Protein AF-A0A0M3JF00-F1 (afdb_monomer_lite)

Structure (mmCIF, N/CA/C/O backbone):
data_AF-A0A0M3JF00-F1
#
_entry.id   AF-A0A0M3JF00-F1
#
loop_
_atom_site.group_PDB
_atom_site.id
_atom_site.type_symbol
_atom_site.label_atom_id
_atom_site.label_alt_id
_atom_site.label_comp_id
_atom_site.label_asym_id
_atom_site.label_entity_id
_atom_site.label_seq_id
_atom_site.pdbx_PDB_ins_code
_atom_site.Cartn_x
_atom_site.Cartn_y
_atom_site.Cartn_z
_atom_site.occupancy
_atom_site.B_iso_or_equiv
_atom_site.auth_seq_id
_atom_site.auth_comp_id
_atom_site.auth_asym_id
_atom_site.auth_atom_id
_atom_site.pdbx_PDB_model_num
ATOM 1 N N . MET A 1 1 ? 5.606 8.213 -6.245 1.00 79.00 1 MET A N 1
ATOM 2 C CA . MET A 1 1 ? 5.173 7.597 -7.521 1.00 79.00 1 MET A CA 1
ATOM 3 C C . MET A 1 1 ? 6.368 6.942 -8.204 1.00 79.00 1 MET A C 1
ATOM 5 O O . MET A 1 1 ? 6.858 7.457 -9.195 1.00 79.00 1 MET A O 1
ATOM 9 N N . ILE A 1 2 ? 6.893 5.850 -7.646 1.00 92.94 2 ILE A N 1
ATOM 10 C CA . ILE A 1 2 ? 8.102 5.214 -8.197 1.00 92.94 2 ILE A CA 1
ATOM 11 C C . ILE A 1 2 ? 7.802 3.998 -9.081 1.00 92.94 2 ILE A C 1
ATOM 13 O O . ILE A 1 2 ? 8.619 3.671 -9.932 1.00 92.94 2 ILE A O 1
ATOM 17 N N . CYS A 1 3 ? 6.626 3.381 -8.925 1.00 93.31 3 CYS A N 1
ATOM 18 C CA . CYS A 1 3 ? 6.153 2.248 -9.724 1.00 93.31 3 CYS A CA 1
ATOM 19 C C . CYS A 1 3 ? 4.784 2.602 -10.347 1.00 93.31 3 CYS A C 1
ATOM 21 O O . CYS A 1 3 ? 3.748 2.304 -9.747 1.00 93.31 3 CYS A O 1
ATOM 23 N N . PRO A 1 4 ? 4.738 3.305 -11.496 1.00 94.38 4 PRO A N 1
ATOM 24 C CA . PRO A 1 4 ? 3.497 3.810 -12.086 1.00 94.38 4 PRO A CA 1
ATOM 25 C C . PRO A 1 4 ? 2.546 2.700 -12.553 1.00 94.38 4 PRO A C 1
ATOM 27 O O . PRO A 1 4 ? 1.337 2.899 -12.533 1.00 94.38 4 PRO A O 1
ATOM 30 N N . GLU A 1 5 ? 3.057 1.513 -12.887 1.00 94.25 5 GLU A N 1
ATOM 31 C CA . GLU A 1 5 ? 2.252 0.335 -13.261 1.00 94.25 5 GLU A CA 1
ATOM 32 C C . GLU A 1 5 ? 1.205 -0.024 -12.196 1.00 94.25 5 GLU A C 1
ATOM 34 O O . GLU A 1 5 ? 0.117 -0.502 -12.509 1.00 94.25 5 GLU A O 1
ATOM 39 N N . MET A 1 6 ? 1.488 0.278 -10.927 1.00 93.12 6 MET A N 1
ATOM 40 C CA . MET A 1 6 ? 0.565 0.021 -9.825 1.00 93.12 6 MET A CA 1
ATOM 41 C C . MET A 1 6 ? -0.692 0.894 -9.876 1.00 93.12 6 MET A C 1
ATOM 43 O O . MET A 1 6 ? -1.722 0.498 -9.336 1.00 93.12 6 MET A O 1
ATOM 47 N N . ILE A 1 7 ? -0.644 2.057 -10.532 1.00 95.25 7 ILE A N 1
ATOM 48 C CA . ILE A 1 7 ? -1.790 2.971 -10.657 1.00 95.25 7 ILE A CA 1
ATOM 49 C C . ILE A 1 7 ? -2.917 2.314 -11.460 1.00 95.25 7 ILE A C 1
ATOM 51 O O . ILE A 1 7 ? -4.087 2.563 -11.182 1.00 95.25 7 ILE A O 1
ATOM 55 N N . VAL A 1 8 ? -2.591 1.400 -12.381 1.00 95.25 8 VAL A N 1
ATOM 56 C CA . VAL A 1 8 ? -3.582 0.642 -13.161 1.00 95.25 8 VAL A CA 1
ATOM 57 C C . VAL A 1 8 ? -4.540 -0.139 -12.255 1.00 95.25 8 VAL A C 1
ATOM 59 O O . VAL A 1 8 ? -5.707 -0.298 -12.605 1.00 95.25 8 VAL A O 1
ATOM 62 N N . SER A 1 9 ? -4.104 -0.546 -11.054 1.00 94.25 9 SER A N 1
ATOM 63 C CA . SER A 1 9 ? -4.984 -1.195 -10.070 1.00 94.25 9 SER A CA 1
ATOM 64 C C . SER A 1 9 ? -6.191 -0.333 -9.691 1.00 94.25 9 SER A C 1
ATOM 66 O O . SER A 1 9 ? -7.265 -0.871 -9.453 1.00 94.25 9 SER A O 1
ATOM 68 N N . MET A 1 10 ? -6.066 0.997 -9.721 1.00 93.56 10 MET A N 1
ATOM 69 C CA . MET A 1 10 ? -7.184 1.904 -9.448 1.00 93.56 10 MET A CA 1
ATOM 70 C C . MET A 1 10 ? -8.274 1.848 -10.523 1.00 93.56 10 MET A C 1
ATOM 72 O O . MET A 1 10 ? -9.413 2.199 -10.235 1.00 93.56 10 MET A O 1
ATOM 76 N N . LEU A 1 11 ? -7.937 1.437 -11.751 1.00 96.06 11 LEU A N 1
ATOM 77 C CA . LEU A 1 11 ? -8.904 1.289 -12.840 1.00 96.06 11 LEU A CA 1
ATOM 78 C C . LEU A 1 11 ? -9.662 -0.039 -12.769 1.00 96.06 11 LEU A C 1
ATOM 80 O O . LEU A 1 11 ? -10.821 -0.098 -13.165 1.00 96.06 11 LEU A O 1
ATOM 84 N N . ILE A 1 12 ? -8.989 -1.106 -12.332 1.00 96.12 12 ILE A N 1
ATOM 85 C CA . ILE A 1 12 ? -9.487 -2.483 -12.479 1.00 96.12 12 ILE A CA 1
ATOM 86 C C . ILE A 1 12 ? -9.947 -3.115 -11.164 1.00 96.12 12 ILE A C 1
ATOM 88 O O . ILE A 1 12 ? -10.652 -4.121 -11.190 1.00 96.12 12 ILE A O 1
ATOM 92 N N . CYS A 1 13 ? -9.537 -2.573 -10.016 1.00 95.44 13 CYS A N 1
ATOM 93 C CA . CYS A 1 13 ? -9.895 -3.110 -8.710 1.00 95.44 13 CYS A CA 1
ATOM 94 C C . CYS A 1 13 ? -11.013 -2.288 -8.065 1.00 95.44 13 CYS A C 1
ATOM 96 O O . CYS A 1 13 ? -10.903 -1.074 -7.902 1.00 95.44 13 CYS A O 1
ATOM 98 N N . GLU A 1 14 ? -12.065 -2.974 -7.620 1.00 96.69 14 GLU A N 1
ATOM 99 C CA . GLU A 1 14 ? -13.103 -2.370 -6.788 1.00 96.69 14 GLU A CA 1
ATOM 100 C C . GLU A 1 14 ? -12.582 -2.014 -5.385 1.00 96.69 14 GLU A C 1
ATOM 102 O O . GLU A 1 14 ? -11.515 -2.451 -4.937 1.00 96.69 14 GLU A O 1
ATOM 107 N N . ARG A 1 15 ? -13.374 -1.225 -4.650 1.00 96.00 15 ARG A N 1
ATOM 108 C CA . ARG A 1 15 ? -13.091 -0.895 -3.252 1.00 96.00 15 ARG A CA 1
ATOM 109 C C . ARG A 1 15 ? -13.024 -2.173 -2.408 1.00 96.00 15 ARG A C 1
ATOM 111 O O . ARG A 1 15 ? -14.024 -2.867 -2.255 1.00 96.00 15 ARG A O 1
ATOM 118 N N . MET A 1 16 ? -11.878 -2.397 -1.763 1.00 96.62 16 MET A N 1
ATOM 119 C CA . MET A 1 16 ? -11.663 -3.551 -0.886 1.00 96.62 16 MET A CA 1
ATOM 120 C C . MET A 1 16 ? -12.664 -3.607 0.278 1.00 96.62 16 MET A C 1
ATOM 122 O O . MET A 1 16 ? -12.835 -2.643 1.034 1.00 96.62 16 MET A O 1
ATOM 126 N N . ARG A 1 17 ? -13.258 -4.784 0.490 1.00 97.00 17 ARG A N 1
ATOM 127 C CA . ARG A 1 17 ? -13.986 -5.149 1.715 1.00 97.00 17 ARG A CA 1
ATOM 128 C C . ARG A 1 17 ? -13.026 -5.485 2.856 1.00 97.00 17 ARG A C 1
ATOM 130 O O . ARG A 1 17 ? -11.818 -5.625 2.672 1.00 97.00 17 ARG A O 1
ATOM 137 N N . ARG A 1 18 ? -13.552 -5.675 4.074 1.00 95.25 18 ARG A N 1
ATOM 138 C CA . ARG A 1 18 ? -12.752 -5.991 5.282 1.00 95.25 18 ARG A CA 1
ATOM 139 C C . ARG A 1 18 ? -11.881 -7.253 5.166 1.00 95.25 18 ARG A C 1
ATOM 141 O O . ARG A 1 18 ? -10.888 -7.353 5.872 1.00 95.25 18 ARG A O 1
ATOM 148 N N . ASN A 1 19 ? -12.253 -8.188 4.298 1.00 95.38 19 ASN A N 1
ATOM 149 C CA . ASN A 1 19 ? -11.623 -9.494 4.094 1.00 95.38 19 ASN A CA 1
ATOM 150 C C . ASN A 1 19 ? -10.894 -9.615 2.742 1.00 95.38 19 ASN A C 1
ATOM 152 O O . ASN A 1 19 ? -10.545 -10.722 2.341 1.00 95.38 19 ASN A O 1
ATOM 156 N N . GLU A 1 20 ? -10.679 -8.507 2.036 1.00 95.44 20 GLU A N 1
ATOM 157 C CA . GLU A 1 20 ? -10.034 -8.492 0.720 1.00 95.44 20 GLU A CA 1
ATOM 158 C C . GLU A 1 20 ? -8.670 -7.794 0.776 1.00 95.44 20 GLU A C 1
ATOM 160 O O . GLU A 1 20 ? -8.432 -6.917 1.608 1.00 95.44 20 GLU A O 1
ATOM 165 N N . SER A 1 21 ? -7.768 -8.191 -0.111 1.00 94.94 21 SER A N 1
ATOM 166 C CA . SER A 1 21 ? -6.458 -7.579 -0.336 1.00 94.94 21 SER A CA 1
ATOM 167 C C . SER A 1 21 ? -6.170 -7.612 -1.836 1.00 94.94 21 SER A C 1
ATOM 169 O O . SER A 1 21 ? -6.703 -8.463 -2.554 1.00 94.94 21 SER A O 1
ATOM 171 N N . ILE A 1 22 ? -5.344 -6.687 -2.322 1.00 94.81 22 ILE A N 1
ATOM 172 C CA . ILE A 1 22 ? -4.931 -6.652 -3.731 1.00 94.81 22 ILE A CA 1
ATOM 173 C C . ILE A 1 22 ? -3.456 -7.032 -3.795 1.00 94.81 22 ILE A C 1
ATOM 175 O O . ILE A 1 22 ? -2.635 -6.437 -3.101 1.00 94.81 22 ILE A O 1
ATOM 179 N N . VAL A 1 23 ? -3.121 -8.017 -4.627 1.00 93.44 23 VAL A N 1
ATOM 180 C CA . VAL A 1 23 ? -1.739 -8.457 -4.849 1.00 93.44 23 VAL A CA 1
ATOM 181 C C . VAL A 1 23 ? -1.306 -8.024 -6.243 1.00 93.44 23 VAL A C 1
ATOM 183 O O . VAL A 1 23 ? -1.964 -8.358 -7.227 1.00 93.44 23 VAL A O 1
ATOM 186 N N . ILE A 1 24 ? -0.198 -7.293 -6.323 1.00 93.12 24 ILE A N 1
ATOM 187 C CA . ILE A 1 24 ? 0.416 -6.831 -7.568 1.00 93.12 24 ILE A CA 1
ATOM 188 C C . ILE A 1 24 ? 1.791 -7.488 -7.670 1.00 93.12 24 ILE A C 1
ATOM 190 O O . ILE A 1 24 ? 2.626 -7.329 -6.781 1.00 93.12 24 ILE A O 1
ATOM 194 N N . VAL A 1 25 ? 2.021 -8.235 -8.750 1.00 92.44 25 VAL A N 1
ATOM 195 C CA . VAL A 1 25 ? 3.270 -8.971 -8.988 1.00 92.44 25 VAL A CA 1
ATOM 196 C C . VAL A 1 25 ? 3.946 -8.427 -10.236 1.00 92.44 25 VAL A C 1
ATOM 198 O O . VAL A 1 25 ? 3.304 -8.297 -11.275 1.00 92.44 25 VAL A O 1
ATOM 201 N N . GLY A 1 26 ? 5.244 -8.157 -10.140 1.00 92.19 26 GLY A N 1
ATOM 202 C CA . GLY A 1 26 ? 6.078 -7.781 -11.276 1.00 92.19 26 GLY A CA 1
ATOM 203 C C . GLY A 1 26 ? 6.219 -6.283 -11.526 1.00 92.19 26 GLY A C 1
ATOM 204 O O . GLY A 1 26 ? 6.835 -5.926 -12.525 1.00 92.19 26 GLY A O 1
ATOM 205 N N . ALA A 1 27 ? 5.688 -5.429 -10.645 1.00 92.38 27 ALA A N 1
ATOM 206 C CA . ALA A 1 27 ? 5.744 -3.981 -10.830 1.00 92.38 27 ALA A CA 1
ATOM 207 C C . ALA A 1 27 ? 7.188 -3.457 -10.791 1.00 92.38 27 ALA A C 1
ATOM 209 O O . ALA A 1 27 ? 7.931 -3.729 -9.843 1.00 92.38 27 ALA A O 1
ATOM 210 N N . GLN A 1 28 ? 7.573 -2.675 -11.797 1.00 91.44 28 GLN A N 1
ATOM 211 C CA . GLN A 1 28 ? 8.915 -2.112 -11.909 1.00 91.44 28 GLN A CA 1
ATOM 212 C C . GLN A 1 28 ? 9.010 -0.722 -11.272 1.00 91.44 28 GLN A C 1
ATOM 214 O O . GLN A 1 28 ? 8.110 0.114 -11.387 1.00 91.44 28 GLN A O 1
ATOM 219 N N . ARG A 1 29 ? 10.149 -0.455 -10.628 1.00 91.00 29 ARG A N 1
ATOM 220 C CA . ARG A 1 29 ? 10.538 0.881 -10.173 1.00 91.00 29 ARG A CA 1
ATOM 221 C C . ARG A 1 29 ? 11.194 1.649 -11.322 1.00 91.00 29 ARG A C 1
ATOM 223 O O . ARG A 1 29 ? 12.159 1.173 -11.905 1.00 91.00 29 ARG A O 1
ATOM 230 N N . TYR A 1 30 ? 10.704 2.852 -11.604 1.00 91.38 30 TYR A N 1
ATOM 231 C CA . TYR A 1 30 ? 11.201 3.736 -12.669 1.00 91.38 30 TYR A CA 1
ATOM 232 C C . TYR A 1 30 ? 11.823 5.032 -12.145 1.00 91.38 30 TYR A C 1
ATOM 234 O O . TYR A 1 30 ? 12.393 5.808 -12.907 1.00 91.38 30 TYR A O 1
ATOM 242 N N . SER A 1 31 ? 11.671 5.331 -10.858 1.00 92.69 31 SER A N 1
ATOM 243 C CA . SER A 1 31 ? 12.142 6.589 -10.277 1.00 92.69 31 SER A CA 1
ATOM 244 C C . SER A 1 31 ? 12.693 6.395 -8.876 1.00 92.69 31 SER A C 1
ATOM 246 O O . SER A 1 31 ? 12.271 5.491 -8.147 1.00 92.69 31 SER A O 1
ATOM 248 N N . ASP A 1 32 ? 13.611 7.275 -8.497 1.00 93.06 32 ASP A N 1
ATOM 249 C CA . ASP A 1 32 ? 14.055 7.448 -7.123 1.00 93.06 32 ASP A CA 1
ATOM 250 C C . ASP A 1 32 ? 13.403 8.698 -6.508 1.00 93.06 32 ASP A C 1
ATOM 252 O O . ASP A 1 32 ? 12.732 9.477 -7.194 1.00 93.06 32 ASP A O 1
ATOM 256 N N . TYR A 1 33 ? 13.500 8.853 -5.193 1.00 94.44 33 TYR A N 1
ATOM 257 C CA . TYR A 1 33 ? 13.003 10.021 -4.485 1.00 94.44 33 TYR A CA 1
ATOM 258 C C . TYR A 1 33 ? 13.724 10.216 -3.149 1.00 94.44 33 TYR A C 1
ATOM 260 O O . TYR A 1 33 ? 14.204 9.264 -2.539 1.00 94.44 33 TYR A O 1
ATO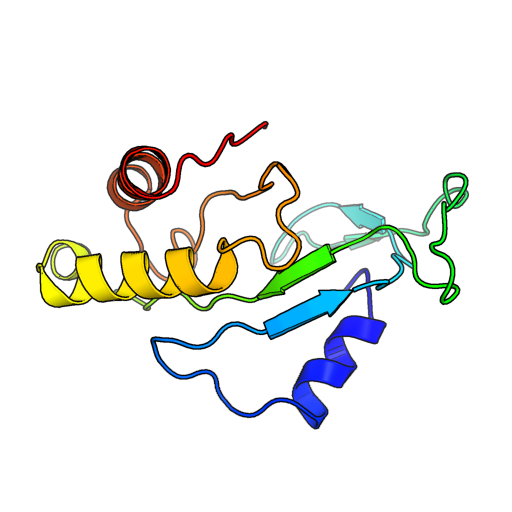M 268 N N . ALA A 1 34 ? 13.715 11.451 -2.655 1.00 95.56 34 ALA A N 1
ATOM 269 C CA . ALA A 1 34 ? 14.070 11.769 -1.279 1.00 95.56 34 ALA A CA 1
ATOM 270 C C . ALA A 1 34 ? 12.930 12.535 -0.596 1.00 95.56 34 ALA A C 1
ATOM 272 O O . ALA A 1 34 ? 12.058 13.110 -1.253 1.00 95.56 34 ALA A O 1
ATOM 273 N N . GLY A 1 35 ? 12.937 12.533 0.737 1.00 94.88 35 GLY A N 1
ATOM 274 C CA . GLY A 1 35 ? 11.933 13.220 1.548 1.00 94.88 35 GLY A CA 1
ATOM 275 C C . GLY A 1 35 ? 10.549 12.557 1.541 1.00 94.88 35 GLY A C 1
ATOM 276 O O . GLY A 1 35 ? 10.331 11.485 0.973 1.00 94.88 35 GLY A O 1
ATOM 277 N N . TYR A 1 36 ? 9.603 13.185 2.238 1.00 92.44 36 TYR A N 1
ATOM 278 C CA . TYR A 1 36 ? 8.233 12.695 2.402 1.00 92.44 36 TYR A CA 1
ATOM 279 C C . TYR A 1 36 ? 7.272 13.861 2.666 1.00 92.44 36 TYR A C 1
ATOM 281 O O . TYR A 1 36 ? 7.632 14.846 3.310 1.00 92.44 36 TYR A O 1
ATOM 289 N N . GLY A 1 37 ? 6.026 13.755 2.196 1.00 92.12 37 GLY A N 1
ATOM 290 C CA . GLY A 1 37 ? 5.048 14.839 2.319 1.00 92.12 37 GLY A CA 1
ATOM 291 C C . GLY A 1 37 ? 5.540 16.103 1.611 1.00 92.12 37 GLY A C 1
ATOM 292 O O . GLY A 1 37 ? 5.889 16.052 0.435 1.00 92.12 37 GLY A O 1
ATOM 293 N N . ASN A 1 38 ? 5.618 17.220 2.336 1.00 95.38 38 ASN A N 1
ATOM 294 C CA . ASN A 1 38 ? 6.030 18.512 1.775 1.00 95.38 38 ASN A CA 1
ATOM 295 C C . ASN A 1 38 ? 7.508 18.568 1.347 1.00 95.38 38 ASN A C 1
ATOM 297 O O . ASN A 1 38 ? 7.871 19.463 0.593 1.00 95.38 38 ASN A O 1
ATOM 301 N N . SER A 1 39 ? 8.358 17.646 1.814 1.00 96.69 39 SER A N 1
ATOM 302 C CA . SER A 1 39 ? 9.770 17.567 1.405 1.00 96.69 39 SER A CA 1
ATOM 303 C C . SER A 1 39 ? 10.026 16.564 0.278 1.00 96.69 39 SER A C 1
ATOM 305 O O . SER A 1 39 ? 11.181 16.294 -0.039 1.00 96.69 39 SER A O 1
ATOM 307 N N . PHE A 1 40 ? 8.974 15.975 -0.301 1.00 96.31 40 PHE A N 1
ATOM 308 C CA . PHE A 1 40 ? 9.116 15.005 -1.382 1.00 96.31 40 PHE A CA 1
ATOM 309 C C . PHE A 1 40 ? 9.792 15.632 -2.605 1.00 96.31 40 PHE A C 1
ATOM 311 O O . PHE A 1 40 ? 9.316 16.627 -3.154 1.00 96.31 40 PHE A O 1
ATOM 318 N N . GLN A 1 41 ? 10.854 14.987 -3.075 1.00 96.94 41 GLN A N 1
ATOM 319 C CA . GLN A 1 41 ? 11.590 15.381 -4.265 1.00 96.94 41 GLN A CA 1
ATOM 320 C C . GLN A 1 41 ? 11.890 14.151 -5.121 1.00 96.94 41 GLN A C 1
ATOM 322 O O . GLN A 1 41 ? 12.369 13.133 -4.624 1.00 96.94 41 GLN A O 1
ATOM 327 N N . TRP A 1 42 ? 11.590 14.243 -6.416 1.00 96.06 42 TRP A N 1
ATOM 328 C CA . TRP A 1 42 ? 11.887 13.196 -7.392 1.00 96.06 42 TRP A CA 1
ATOM 329 C C . TRP A 1 42 ? 13.375 13.183 -7.758 1.00 96.06 42 TRP A C 1
ATOM 331 O O . TRP A 1 42 ? 13.991 14.242 -7.877 1.00 96.06 42 TRP A O 1
ATOM 341 N N . TYR A 1 43 ? 13.912 11.986 -7.995 1.00 94.12 43 TYR A N 1
ATOM 342 C CA . TYR A 1 43 ? 15.267 11.763 -8.488 1.00 94.12 43 TYR A CA 1
ATOM 343 C C . TYR A 1 43 ? 15.276 10.716 -9.616 1.00 94.12 43 TYR A C 1
ATOM 345 O O . TYR A 1 43 ? 14.446 9.798 -9.630 1.00 94.12 43 TYR A O 1
ATOM 353 N N . PRO A 1 44 ? 16.219 10.815 -10.569 1.00 92.69 44 PRO A N 1
ATOM 354 C CA . PRO A 1 44 ? 16.411 9.774 -11.567 1.00 92.69 44 PRO A CA 1
ATOM 355 C C . PRO A 1 44 ? 16.884 8.476 -10.901 1.00 92.69 44 PRO A C 1
ATOM 357 O O . PRO A 1 44 ? 17.693 8.496 -9.976 1.00 92.69 44 PRO A O 1
ATOM 360 N N . LEU A 1 4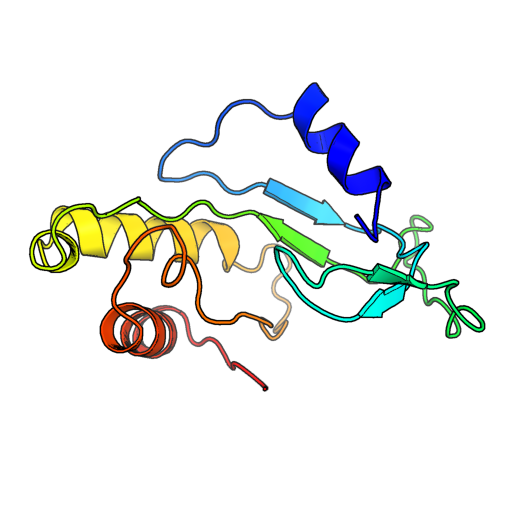5 ? 16.394 7.335 -11.389 1.00 89.38 45 LEU A N 1
ATOM 361 C CA . LEU A 1 45 ? 16.882 6.035 -10.938 1.00 89.38 45 LEU A CA 1
ATOM 362 C C . LEU A 1 45 ? 18.259 5.770 -11.564 1.00 89.38 45 LEU A C 1
ATOM 364 O O . LEU A 1 45 ? 18.376 5.632 -12.783 1.00 89.38 45 LEU A O 1
ATOM 368 N N . HIS A 1 46 ? 19.303 5.705 -10.741 1.00 81.31 46 HIS A N 1
ATOM 369 C CA . HIS A 1 46 ? 20.650 5.383 -11.204 1.00 81.31 46 HIS A CA 1
ATOM 370 C C . HIS A 1 46 ? 20.795 3.870 -11.372 1.00 81.31 46 HIS A C 1
ATOM 372 O O . HIS A 1 46 ? 20.716 3.164 -10.380 1.00 81.31 46 HIS A O 1
ATOM 378 N N . ALA A 1 47 ? 21.001 3.429 -12.622 1.00 70.00 47 ALA A N 1
ATOM 379 C CA . ALA A 1 47 ? 21.202 2.048 -13.084 1.00 70.00 47 ALA A CA 1
ATOM 380 C C . ALA A 1 47 ? 20.236 1.007 -12.470 1.00 70.00 47 ALA A C 1
ATOM 382 O O . ALA A 1 47 ? 20.364 0.668 -11.296 1.00 70.00 47 ALA A O 1
ATOM 383 N N . PRO A 1 48 ? 19.294 0.429 -13.240 1.00 63.28 48 PRO A N 1
ATOM 384 C CA . PRO A 1 48 ? 18.478 -0.653 -12.705 1.00 63.28 48 PRO A CA 1
ATOM 385 C C . PRO A 1 48 ? 19.399 -1.805 -12.281 1.00 63.28 48 PRO A C 1
ATOM 387 O O . PRO A 1 48 ? 20.164 -2.324 -13.097 1.00 63.28 48 PRO A O 1
ATOM 390 N N . GLU A 1 49 ? 19.342 -2.183 -11.000 1.00 67.12 49 GLU A N 1
ATOM 391 C CA . GLU A 1 49 ? 19.926 -3.435 -10.514 1.00 67.12 49 GLU A CA 1
ATOM 392 C C . GLU A 1 49 ? 19.491 -4.574 -11.440 1.00 67.12 49 GLU A C 1
ATOM 394 O O . GLU A 1 49 ? 18.391 -4.527 -11.990 1.00 67.12 49 GLU A O 1
ATOM 399 N N . ALA A 1 50 ? 20.341 -5.584 -11.642 1.00 71.44 50 ALA A N 1
ATOM 400 C CA . ALA A 1 50 ? 20.014 -6.711 -12.510 1.00 71.44 50 ALA A CA 1
ATOM 401 C C . ALA A 1 50 ? 18.669 -7.329 -12.089 1.00 71.44 50 ALA A C 1
ATOM 403 O O . ALA A 1 50 ? 18.548 -7.990 -11.057 1.00 71.44 50 ALA A O 1
ATOM 404 N N . LEU A 1 51 ? 17.640 -7.058 -12.889 1.00 81.31 51 LEU A N 1
ATOM 405 C CA . LEU A 1 51 ? 16.267 -7.390 -12.562 1.00 81.31 51 LEU A CA 1
ATOM 406 C C . LEU A 1 51 ? 16.009 -8.861 -12.893 1.00 81.31 51 LEU A C 1
ATOM 408 O O . LEU A 1 51 ? 15.919 -9.236 -14.061 1.00 81.31 51 LEU A O 1
ATOM 412 N N . SER A 1 52 ? 15.876 -9.692 -11.862 1.00 87.69 52 SER A N 1
ATOM 413 C CA . SER A 1 52 ? 15.500 -11.097 -12.027 1.00 87.69 52 SER A CA 1
ATOM 414 C C . SER A 1 52 ? 14.010 -11.228 -12.361 1.00 87.69 52 SER A C 1
ATOM 416 O O . SER A 1 52 ? 13.161 -10.581 -11.731 1.00 87.69 52 SER A O 1
ATOM 418 N N . ARG A 1 53 ? 13.696 -12.079 -13.344 1.00 90.75 53 ARG A N 1
ATOM 419 C CA . ARG A 1 53 ? 12.339 -12.334 -13.843 1.00 90.75 53 ARG A CA 1
ATOM 420 C C . ARG A 1 53 ? 11.954 -13.799 -13.688 1.00 90.75 53 ARG A C 1
ATOM 422 O O . ARG A 1 53 ? 12.796 -14.688 -13.791 1.00 90.75 53 ARG A O 1
ATOM 429 N N . ASP A 1 54 ? 10.667 -14.034 -13.462 1.00 90.12 54 ASP A N 1
ATOM 430 C CA . ASP A 1 54 ? 10.101 -15.376 -13.444 1.00 90.12 54 ASP A CA 1
ATOM 431 C C . ASP A 1 54 ? 9.840 -15.910 -14.865 1.00 90.12 54 ASP A C 1
ATOM 433 O O . ASP A 1 54 ? 10.021 -15.224 -15.868 1.00 90.12 54 ASP A O 1
ATOM 437 N N . ARG A 1 55 ? 9.346 -17.149 -14.959 1.00 93.12 55 ARG A N 1
ATOM 438 C CA . ARG A 1 55 ? 8.989 -17.806 -16.233 1.00 93.12 55 ARG A CA 1
ATOM 439 C C . ARG A 1 55 ? 7.889 -17.107 -17.050 1.00 93.12 55 ARG A C 1
ATOM 441 O O . ARG A 1 55 ? 7.583 -17.563 -18.146 1.00 93.12 55 ARG A O 1
ATOM 448 N N . PHE A 1 56 ? 7.231 -16.097 -16.485 1.00 92.75 56 PHE A N 1
ATOM 449 C CA . PHE A 1 56 ? 6.199 -15.289 -17.131 1.00 92.75 56 PHE A CA 1
ATOM 450 C C . PHE A 1 56 ? 6.704 -13.871 -17.438 1.00 92.75 56 PHE A C 1
ATOM 452 O O . PHE A 1 56 ? 5.891 -12.986 -17.698 1.00 92.75 56 PHE A O 1
ATOM 459 N N . GLU A 1 57 ? 8.022 -13.645 -17.382 1.00 91.19 57 GLU A N 1
ATOM 460 C CA . GLU A 1 57 ? 8.677 -12.352 -17.612 1.00 91.19 57 GLU A CA 1
ATOM 461 C C . GLU A 1 57 ? 8.300 -11.256 -16.601 1.00 91.19 57 GLU A C 1
ATOM 463 O O . GLU A 1 57 ? 8.526 -10.063 -16.829 1.00 91.19 57 GLU A O 1
ATOM 468 N N . ARG A 1 58 ? 7.767 -11.637 -15.435 1.00 91.88 58 ARG A N 1
ATOM 469 C CA . ARG A 1 58 ? 7.442 -10.698 -14.354 1.00 91.88 58 ARG A CA 1
ATOM 470 C C . ARG A 1 58 ? 8.638 -10.538 -13.435 1.00 91.88 58 ARG A C 1
ATOM 472 O O . ARG A 1 58 ? 9.324 -11.512 -13.137 1.00 91.88 58 ARG A O 1
ATOM 479 N N . LEU A 1 59 ? 8.855 -9.331 -12.921 1.00 90.94 59 LEU A N 1
ATOM 480 C CA . LEU A 1 59 ? 9.864 -9.113 -11.886 1.00 90.94 59 LEU A CA 1
ATOM 481 C C . LEU A 1 59 ? 9.544 -9.920 -10.625 1.00 90.94 59 LEU A C 1
ATOM 483 O O . LEU A 1 59 ? 8.378 -10.053 -10.246 1.00 90.94 59 LEU A O 1
ATOM 487 N N . HIS A 1 60 ? 10.582 -10.378 -9.925 1.00 88.12 60 HIS A N 1
ATOM 488 C CA . HIS A 1 60 ? 10.463 -10.946 -8.577 1.00 88.12 60 HIS A CA 1
ATOM 489 C C . HIS A 1 60 ? 10.165 -9.867 -7.517 1.00 88.12 60 HIS A C 1
ATOM 491 O O . HIS A 1 60 ? 10.882 -9.699 -6.535 1.00 88.12 60 HIS A O 1
ATOM 497 N N . CYS A 1 61 ? 9.080 -9.128 -7.727 1.00 87.31 61 CYS A N 1
ATOM 498 C CA . CYS A 1 61 ? 8.538 -8.118 -6.837 1.00 87.31 61 CYS A CA 1
ATOM 499 C C . C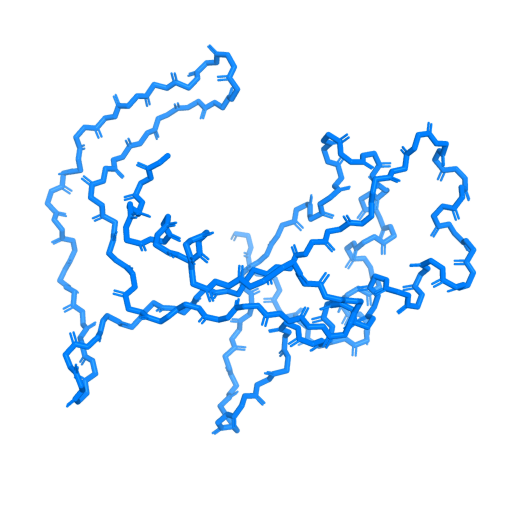YS A 1 61 ? 7.063 -8.445 -6.598 1.00 87.31 61 CYS A C 1
ATOM 501 O O . CYS A 1 61 ? 6.287 -8.552 -7.547 1.00 87.31 61 CYS A O 1
ATOM 503 N N . GLU A 1 62 ? 6.678 -8.622 -5.340 1.00 90.50 62 GLU A N 1
ATOM 504 C CA . GLU A 1 62 ? 5.303 -8.902 -4.936 1.00 90.50 62 GLU A CA 1
ATOM 505 C C . GLU A 1 62 ? 4.895 -7.872 -3.888 1.00 90.50 62 GLU A C 1
ATOM 507 O O . GLU A 1 62 ? 5.523 -7.760 -2.834 1.00 90.50 62 GLU A O 1
ATOM 512 N N . LEU A 1 63 ? 3.853 -7.101 -4.192 1.00 92.25 63 LEU A N 1
ATOM 513 C CA . LEU A 1 63 ? 3.312 -6.088 -3.302 1.00 92.25 63 LEU A CA 1
ATOM 514 C C . LEU A 1 63 ? 1.865 -6.412 -2.967 1.00 92.25 63 LEU A C 1
ATOM 516 O O . LEU A 1 63 ? 1.052 -6.691 -3.847 1.00 92.25 63 LEU A O 1
ATOM 520 N N . VAL A 1 64 ? 1.543 -6.324 -1.680 1.00 94.00 64 VAL A N 1
ATOM 521 C CA . VAL A 1 64 ? 0.190 -6.537 -1.176 1.00 94.00 64 VAL A CA 1
ATOM 522 C C . VAL A 1 64 ? -0.366 -5.236 -0.615 1.00 94.00 64 VAL A C 1
ATOM 524 O O . VAL A 1 64 ? 0.171 -4.679 0.341 1.00 94.00 64 VAL A O 1
ATOM 527 N N . ALA A 1 65 ? -1.455 -4.750 -1.205 1.00 94.94 65 ALA A N 1
ATOM 528 C CA . ALA A 1 65 ? -2.180 -3.590 -0.718 1.00 94.94 65 ALA A CA 1
ATOM 529 C C . ALA A 1 65 ? -3.248 -4.015 0.302 1.00 94.94 65 ALA A C 1
ATOM 531 O O . ALA A 1 65 ? -4.106 -4.858 0.024 1.00 94.94 65 ALA A O 1
ATOM 532 N N . ILE A 1 66 ? -3.189 -3.390 1.481 1.00 95.56 66 ILE A N 1
ATOM 533 C CA . ILE A 1 66 ? -4.154 -3.522 2.576 1.00 95.56 66 ILE A CA 1
ATOM 534 C C . ILE A 1 66 ? -4.465 -2.143 3.169 1.00 95.56 66 ILE A C 1
ATOM 536 O O . ILE A 1 66 ? -3.573 -1.326 3.401 1.00 95.56 66 ILE A O 1
ATOM 540 N N . ASP A 1 67 ? -5.736 -1.875 3.445 1.00 95.38 67 ASP A N 1
ATOM 541 C CA . ASP A 1 67 ? -6.210 -0.601 3.987 1.00 95.38 67 ASP A CA 1
ATOM 542 C C . ASP A 1 67 ? -6.439 -0.683 5.501 1.00 95.38 67 ASP A C 1
ATOM 544 O O . ASP A 1 67 ? -7.152 -1.565 5.972 1.00 95.38 67 ASP A O 1
ATOM 548 N N . ALA A 1 68 ? -5.849 0.231 6.275 1.00 94.88 68 ALA A N 1
ATOM 549 C CA . ALA A 1 68 ? -6.095 0.357 7.717 1.00 94.88 68 ALA A CA 1
ATOM 550 C C . ALA A 1 68 ? -7.355 1.193 7.995 1.00 94.88 68 ALA A C 1
ATOM 552 O O . ALA A 1 68 ? -7.763 2.002 7.159 1.00 94.88 68 ALA A O 1
ATOM 553 N N . LEU A 1 69 ? -7.955 1.038 9.178 1.00 94.81 69 LEU A N 1
ATOM 554 C CA . LEU A 1 69 ? -9.034 1.937 9.600 1.00 94.81 69 LEU A CA 1
ATOM 555 C C . LEU A 1 69 ? -8.475 3.301 10.033 1.00 94.81 69 LEU A C 1
ATOM 557 O O . LEU A 1 69 ? -7.445 3.343 10.712 1.00 94.81 69 LEU A O 1
ATOM 561 N N . PRO A 1 70 ? -9.150 4.413 9.688 1.00 95.44 70 PRO A N 1
ATOM 562 C CA . PRO A 1 70 ? -8.848 5.715 10.259 1.00 95.44 70 PRO A CA 1
ATOM 563 C C . PRO A 1 70 ? -9.470 5.844 11.657 1.00 95.44 70 PRO A C 1
ATOM 565 O O . PRO A 1 70 ? -10.651 5.553 11.855 1.00 95.44 70 P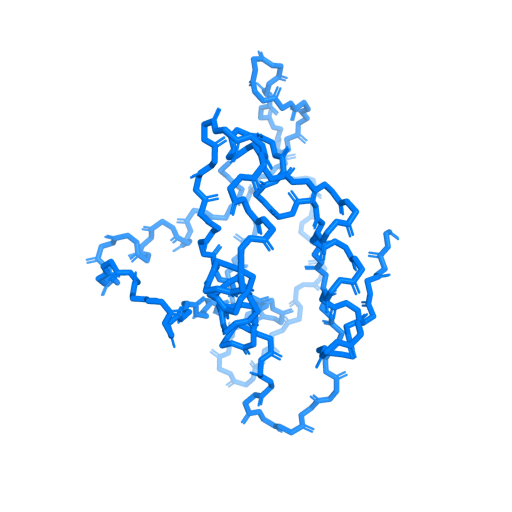RO A O 1
ATOM 568 N N . PHE A 1 71 ? -8.692 6.329 12.622 1.00 93.06 71 PHE A N 1
ATOM 569 C CA . PHE A 1 71 ? -9.135 6.564 13.992 1.00 93.06 71 PHE A CA 1
ATOM 570 C C . PHE A 1 71 ? -9.003 8.044 14.353 1.00 93.06 71 PHE A C 1
ATOM 572 O O . PHE A 1 71 ? -7.910 8.541 14.605 1.00 93.06 71 PHE A O 1
ATOM 579 N N . SER A 1 72 ? -10.134 8.749 14.437 1.00 90.81 72 SER A N 1
ATOM 580 C CA . SER A 1 72 ? -10.167 10.124 14.964 1.00 90.81 72 SER A CA 1
ATOM 581 C C . SER A 1 72 ? -10.029 10.165 16.490 1.00 90.81 72 SER A C 1
ATOM 583 O O . SER A 1 72 ? -9.553 11.151 17.043 1.00 90.81 72 SER A O 1
ATOM 585 N N . GLN A 1 73 ? -10.443 9.095 17.179 1.00 89.88 73 GLN A N 1
ATOM 586 C CA . GLN A 1 73 ? -10.316 8.943 18.628 1.00 89.88 73 GLN A CA 1
ATOM 587 C C . GLN A 1 73 ? -9.404 7.750 18.948 1.00 89.88 73 GLN A C 1
ATOM 589 O O . GLN A 1 73 ? -9.806 6.605 18.716 1.00 89.88 73 GLN A O 1
ATOM 594 N N . PRO A 1 74 ? -8.209 7.975 19.529 1.00 87.50 74 PRO A N 1
ATOM 595 C CA . PRO A 1 74 ? -7.216 6.921 19.738 1.00 87.50 74 PRO A CA 1
ATOM 596 C C . PRO A 1 74 ? -7.693 5.740 20.585 1.00 87.50 74 PRO A C 1
ATOM 598 O O . PRO A 1 74 ? -7.141 4.656 20.467 1.00 87.50 74 PRO A O 1
ATOM 601 N N . LYS A 1 75 ? -8.707 5.914 21.440 1.00 90.69 75 LYS A N 1
ATOM 602 C CA . LYS A 1 75 ? -9.208 4.843 22.317 1.00 90.69 75 LYS A CA 1
ATOM 603 C C . LYS A 1 75 ? -10.079 3.813 21.590 1.00 90.69 75 LYS A C 1
ATOM 605 O O . LYS A 1 75 ? -10.167 2.677 22.040 1.00 90.69 75 LYS A O 1
ATOM 610 N N . HIS A 1 76 ? -10.709 4.175 20.471 1.00 91.56 76 HIS A N 1
ATOM 611 C CA . HIS A 1 76 ? -11.656 3.281 19.793 1.00 91.56 76 HIS A CA 1
ATOM 612 C C . HIS A 1 76 ? -10.981 2.051 19.185 1.00 91.56 76 HIS A C 1
ATOM 614 O O . HIS A 1 76 ? -11.565 0.970 19.187 1.00 91.56 76 HIS A O 1
ATOM 620 N N . GLN A 1 77 ? -9.732 2.182 18.737 1.00 91.94 77 GLN A N 1
ATOM 621 C CA . GLN A 1 77 ? -8.986 1.097 18.094 1.00 91.94 77 GLN A CA 1
ATOM 622 C C . GLN A 1 77 ? -8.744 -0.135 18.982 1.00 91.94 77 GLN A C 1
ATOM 624 O O . GLN A 1 77 ? -8.370 -1.178 18.464 1.00 91.94 77 GLN A O 1
ATOM 629 N N . PHE A 1 78 ? -8.938 -0.024 20.303 1.00 92.88 78 PHE A N 1
ATOM 630 C CA . PHE A 1 78 ? -8.758 -1.127 21.254 1.00 92.88 78 PHE A CA 1
ATOM 631 C C . PHE A 1 78 ? -10.019 -1.980 21.448 1.00 92.88 78 PHE A C 1
ATOM 633 O O . PHE A 1 78 ? -9.977 -2.973 22.172 1.00 92.88 78 PHE A O 1
ATOM 640 N N . THR A 1 79 ? -11.139 -1.606 20.826 1.00 94.06 79 THR A N 1
ATOM 641 C CA . THR A 1 79 ? -12.347 -2.439 20.817 1.00 94.06 79 THR A CA 1
ATOM 642 C C . THR A 1 79 ? -12.094 -3.731 20.044 1.00 94.06 79 THR A C 1
ATOM 644 O O . THR A 1 79 ? -11.397 -3.731 19.028 1.00 94.06 79 THR A O 1
ATOM 647 N N . VAL A 1 80 ? -12.663 -4.837 20.530 1.00 92.88 80 VAL A N 1
ATOM 648 C CA . VAL A 1 80 ? -12.421 -6.178 19.974 1.00 92.88 80 VAL A CA 1
ATOM 649 C C . VAL A 1 80 ? -12.743 -6.223 18.481 1.00 92.88 80 VAL A C 1
ATOM 651 O O . VAL A 1 80 ? -11.896 -6.639 17.700 1.00 92.88 80 VAL A O 1
ATOM 654 N N . ASP A 1 81 ? -13.884 -5.673 18.062 1.00 94.81 81 ASP A N 1
ATOM 655 C CA . ASP A 1 81 ? -14.303 -5.680 16.655 1.00 94.81 81 ASP A CA 1
ATOM 656 C C . ASP A 1 81 ? -13.317 -4.968 15.718 1.00 94.81 81 ASP A C 1
ATOM 658 O O . ASP A 1 81 ? -13.077 -5.413 14.591 1.00 94.81 81 ASP A O 1
ATOM 662 N N . LEU A 1 82 ? -12.729 -3.854 16.166 1.00 94.38 82 LEU A N 1
ATOM 663 C CA . LEU A 1 82 ? -11.792 -3.073 15.357 1.00 94.38 82 LEU A CA 1
ATOM 664 C C . LEU A 1 82 ? -10.404 -3.719 15.337 1.00 94.38 82 LEU A C 1
ATOM 666 O O . LEU A 1 82 ? -9.762 -3.739 14.284 1.00 94.38 82 LEU A O 1
ATOM 670 N N . VAL A 1 83 ? -9.975 -4.312 16.456 1.00 93.00 83 VAL A N 1
ATOM 671 C CA . VAL A 1 83 ? -8.759 -5.136 16.508 1.00 93.00 83 VAL A CA 1
ATOM 672 C C . VAL A 1 83 ? -8.898 -6.340 15.577 1.00 93.00 83 VAL A C 1
ATOM 674 O O . VAL A 1 83 ? -8.008 -6.586 14.764 1.00 93.00 83 VAL A O 1
ATOM 677 N N . ASP A 1 84 ? -10.024 -7.048 15.633 1.00 93.62 84 ASP A N 1
ATOM 678 C CA . ASP A 1 84 ? -10.297 -8.214 14.792 1.00 93.62 84 ASP A CA 1
ATOM 679 C C . ASP A 1 84 ? -10.396 -7.836 13.316 1.00 93.62 84 ASP A C 1
ATOM 681 O O . ASP A 1 84 ? -9.944 -8.580 12.446 1.00 93.62 84 ASP A O 1
ATOM 685 N N . ARG A 1 85 ? -10.927 -6.649 13.004 1.00 95.00 85 ARG A N 1
ATOM 686 C CA . ARG A 1 85 ? -10.908 -6.114 11.641 1.00 95.00 85 ARG A CA 1
ATOM 687 C C . ARG A 1 85 ? -9.479 -5.908 11.146 1.00 95.00 85 ARG A C 1
ATOM 689 O O . ARG A 1 85 ? -9.174 -6.364 10.044 1.00 95.00 85 ARG A O 1
ATOM 696 N N . GLU A 1 86 ? -8.624 -5.222 11.905 1.00 94.25 86 GLU A N 1
ATOM 697 C CA . GLU A 1 86 ? -7.230 -4.977 11.497 1.00 94.25 86 GLU A CA 1
ATOM 698 C C . GLU A 1 86 ? -6.443 -6.297 11.386 1.00 94.25 86 GLU A C 1
ATOM 700 O O . GLU A 1 86 ? -5.664 -6.471 10.448 1.00 94.25 86 GLU A O 1
ATOM 705 N N . LEU A 1 87 ? -6.695 -7.260 12.282 1.00 92.81 87 LEU A N 1
ATOM 706 C CA . LEU A 1 87 ? -6.113 -8.605 12.223 1.00 92.81 87 LEU A CA 1
ATOM 707 C C . LEU A 1 87 ? -6.568 -9.383 10.987 1.00 92.81 87 LEU A C 1
ATOM 709 O O . LEU A 1 87 ? -5.730 -9.960 10.299 1.00 92.81 87 LEU A O 1
ATOM 713 N N . LEU A 1 88 ? -7.867 -9.380 10.680 1.00 94.06 88 LEU A N 1
ATOM 714 C CA . LEU A 1 88 ? -8.413 -10.044 9.497 1.00 94.06 88 LEU A CA 1
ATOM 715 C C . LEU A 1 88 ? -7.838 -9.441 8.215 1.00 94.06 88 LEU A C 1
ATOM 717 O O . LEU A 1 88 ? -7.432 -10.170 7.315 1.00 94.06 88 LEU A O 1
ATOM 721 N N . LYS A 1 89 ? -7.766 -8.111 8.139 1.00 94.62 89 LYS A N 1
ATOM 722 C CA . LYS A 1 89 ? -7.202 -7.408 6.987 1.00 94.62 89 LYS A CA 1
ATOM 723 C C . LYS A 1 89 ? -5.731 -7.770 6.773 1.00 94.62 89 LYS A C 1
ATOM 725 O O . LYS A 1 89 ? -5.343 -8.113 5.657 1.00 94.62 89 LYS A O 1
ATOM 730 N N . ALA A 1 90 ? -4.938 -7.743 7.843 1.00 92.62 90 ALA A N 1
ATOM 731 C CA . ALA A 1 90 ? -3.545 -8.166 7.817 1.00 92.62 90 ALA A CA 1
ATOM 732 C C . ALA A 1 90 ? -3.418 -9.642 7.403 1.00 92.62 90 ALA A C 1
ATOM 734 O O . ALA A 1 90 ? -2.641 -9.964 6.511 1.00 92.62 90 ALA A O 1
ATOM 735 N N . TYR A 1 91 ? -4.240 -10.531 7.968 1.00 91.19 91 TYR A N 1
ATOM 736 C CA . TYR A 1 91 ? -4.279 -11.946 7.597 1.00 91.19 91 TYR A CA 1
ATOM 737 C C . TYR A 1 91 ? -4.556 -12.152 6.104 1.00 91.19 91 TYR A C 1
ATOM 739 O O . TYR A 1 91 ? -3.819 -12.878 5.440 1.00 91.19 91 TYR A O 1
ATOM 747 N N . CYS A 1 92 ? -5.568 -11.481 5.550 1.00 91.88 92 CYS A N 1
ATOM 748 C CA . CYS A 1 92 ? -5.900 -11.588 4.130 1.00 91.88 92 CYS A CA 1
ATOM 749 C C . CYS A 1 92 ? -4.764 -11.109 3.216 1.00 91.88 92 CYS A C 1
ATOM 751 O O . CYS A 1 92 ? -4.627 -11.616 2.105 1.00 91.88 92 CYS A O 1
ATOM 753 N N . GLY A 1 93 ? -3.953 -10.143 3.654 1.00 91.31 93 GLY A N 1
ATOM 754 C CA . GLY A 1 93 ? -2.783 -9.695 2.899 1.00 91.31 93 GLY A CA 1
ATOM 755 C C . GLY A 1 93 ? -1.561 -10.607 3.052 1.00 91.31 93 GLY A C 1
ATOM 756 O O . GLY A 1 93 ? -0.818 -10.827 2.104 1.00 91.31 93 GLY A O 1
ATOM 757 N N . PHE A 1 94 ? -1.352 -11.154 4.244 1.00 88.75 94 PHE A N 1
ATOM 758 C CA . PHE A 1 94 ? -0.130 -11.879 4.600 1.00 88.75 94 PHE A CA 1
ATOM 759 C C . PHE A 1 94 ? -0.218 -13.385 4.382 1.00 88.75 94 PHE A C 1
ATOM 761 O O . PHE A 1 94 ? 0.783 -14.094 4.492 1.00 88.75 94 PHE A O 1
ATOM 768 N N . ARG A 1 95 ? -1.410 -13.893 4.070 1.00 85.62 95 ARG A N 1
ATOM 769 C CA . ARG A 1 95 ? -1.604 -15.294 3.727 1.00 85.62 95 ARG A CA 1
ATOM 770 C C . ARG A 1 95 ? -0.817 -15.641 2.459 1.00 85.62 95 ARG A C 1
ATOM 772 O O . ARG A 1 95 ? -1.180 -15.246 1.353 1.00 85.62 95 ARG A O 1
ATOM 779 N N . VAL A 1 96 ? 0.202 -16.474 2.633 1.00 74.88 96 VAL A N 1
ATOM 780 C CA . VAL A 1 96 ? 0.959 -17.101 1.545 1.00 74.88 96 VAL A CA 1
ATOM 781 C C . VAL A 1 96 ? 0.026 -17.963 0.686 1.00 74.88 96 VAL A C 1
ATOM 783 O O . VAL A 1 96 ? -0.732 -18.783 1.209 1.00 74.88 96 VAL A O 1
ATOM 786 N N . ARG A 1 97 ? 0.092 -17.796 -0.642 1.00 70.12 97 ARG A N 1
ATOM 787 C CA . ARG A 1 97 ? -0.760 -18.520 -1.607 1.00 70.12 97 ARG A CA 1
ATOM 788 C C . ARG A 1 97 ? -0.105 -19.770 -2.202 1.00 70.12 97 ARG A C 1
ATOM 790 O O . ARG A 1 97 ? -0.819 -20.649 -2.666 1.00 70.12 97 ARG A O 1
ATOM 797 N N . ASP A 1 98 ? 1.221 -19.847 -2.189 1.00 73.88 98 ASP A N 1
ATOM 798 C CA . ASP A 1 98 ? 2.034 -20.828 -2.924 1.00 73.88 98 ASP A CA 1
ATOM 799 C C . ASP A 1 98 ? 2.818 -21.795 -2.012 1.00 73.88 98 ASP A C 1
ATOM 801 O O . ASP A 1 98 ? 3.680 -22.531 -2.481 1.00 73.88 98 ASP A O 1
ATOM 805 N N . GLY A 1 99 ? 2.540 -21.795 -0.702 1.00 69.00 99 GLY A N 1
ATOM 806 C CA . GLY A 1 99 ? 3.258 -22.616 0.281 1.00 69.00 99 GLY A CA 1
ATOM 807 C C . GLY A 1 99 ? 4.704 -22.176 0.548 1.00 69.00 99 GLY A C 1
ATOM 808 O O . GLY A 1 99 ? 5.400 -22.836 1.318 1.00 69.00 99 GLY A O 1
ATOM 809 N N . SER A 1 100 ? 5.165 -21.070 -0.047 1.00 74.44 100 SER A N 1
ATOM 810 C CA . SER A 1 100 ? 6.511 -20.538 0.173 1.00 74.44 100 SER A CA 1
ATOM 811 C C . SER A 1 100 ? 6.632 -19.778 1.501 1.00 74.44 100 SER A C 1
ATOM 813 O O . SER A 1 100 ? 5.718 -19.081 1.934 1.00 74.44 100 SER A O 1
ATOM 815 N N . SER A 1 101 ? 7.783 -19.847 2.174 1.00 71.81 101 SER A N 1
ATOM 816 C CA . SER A 1 101 ? 8.033 -19.019 3.363 1.00 71.81 101 SER A CA 1
ATOM 817 C C . SER A 1 101 ? 8.625 -17.662 2.964 1.00 71.81 101 SER A C 1
ATOM 819 O O . SER A 1 101 ? 9.807 -17.393 3.193 1.00 71.81 101 SER A O 1
ATOM 821 N N . LYS A 1 102 ? 7.826 -16.801 2.328 1.00 81.56 102 LYS A N 1
ATOM 822 C CA . LYS A 1 102 ? 8.238 -15.417 2.046 1.00 81.56 102 LYS A CA 1
ATOM 823 C C . LYS A 1 102 ? 8.156 -14.578 3.320 1.00 81.56 102 LYS A C 1
ATOM 825 O O . LYS A 1 102 ? 7.149 -14.595 4.027 1.00 81.56 102 LYS A O 1
ATOM 830 N N . ALA A 1 103 ? 9.227 -13.846 3.619 1.00 85.31 103 ALA A N 1
ATOM 831 C CA . ALA A 1 103 ? 9.201 -12.836 4.670 1.00 85.31 103 ALA A CA 1
ATOM 832 C C . ALA A 1 103 ? 8.360 -11.633 4.221 1.00 85.31 103 ALA A C 1
ATOM 834 O O . ALA A 1 103 ? 8.229 -11.362 3.029 1.00 85.31 103 ALA A O 1
ATOM 835 N N . ILE A 1 104 ? 7.809 -10.901 5.185 1.00 87.06 104 ILE A N 1
ATOM 836 C CA . ILE A 1 104 ? 6.933 -9.759 4.927 1.00 87.06 104 ILE A CA 1
ATOM 837 C C . ILE A 1 104 ? 7.668 -8.493 5.349 1.00 87.06 104 ILE A C 1
ATOM 839 O O . ILE A 1 104 ? 7.930 -8.282 6.534 1.00 87.06 104 ILE A O 1
ATOM 843 N N . ALA A 1 105 ? 7.964 -7.638 4.376 1.00 88.69 105 ALA A N 1
ATOM 844 C CA . ALA A 1 105 ? 8.460 -6.292 4.622 1.00 88.69 105 ALA A CA 1
ATOM 845 C C . ALA A 1 105 ? 7.266 -5.356 4.873 1.00 88.69 105 ALA A C 1
ATOM 847 O O . ALA A 1 105 ? 6.446 -5.125 3.988 1.00 88.69 105 ALA A O 1
ATOM 848 N N . THR A 1 106 ? 7.137 -4.846 6.098 1.00 89.56 106 THR A N 1
ATOM 849 C CA . THR A 1 106 ? 6.074 -3.909 6.497 1.00 89.56 106 THR A CA 1
ATOM 850 C C . THR A 1 106 ? 6.611 -2.895 7.508 1.00 89.56 106 THR A C 1
ATOM 852 O O . THR A 1 106 ? 7.728 -3.035 7.998 1.00 89.56 106 THR A O 1
ATOM 855 N N . GLY A 1 107 ? 5.821 -1.871 7.825 1.00 88.94 107 GLY A N 1
ATOM 856 C CA . GLY A 1 107 ? 6.192 -0.800 8.748 1.00 88.94 107 GLY A CA 1
ATOM 857 C C . GLY A 1 107 ? 5.009 -0.318 9.584 1.00 88.94 107 GLY A C 1
ATOM 858 O O . GLY A 1 107 ? 4.150 -1.101 9.987 1.00 88.94 107 GLY A O 1
ATOM 859 N N . ASN A 1 108 ? 4.946 0.992 9.823 1.00 91.62 108 ASN A N 1
ATOM 860 C CA . ASN A 1 108 ? 3.959 1.646 10.691 1.00 91.62 108 ASN A CA 1
ATOM 861 C C . ASN A 1 108 ? 2.563 1.750 10.029 1.00 91.62 108 ASN A C 1
ATOM 863 O O . ASN A 1 108 ? 2.022 2.847 9.855 1.00 91.62 108 ASN A O 1
ATOM 867 N N . TRP A 1 109 ? 1.993 0.615 9.611 1.00 92.94 109 TRP A N 1
ATOM 868 C CA . TRP A 1 109 ? 0.757 0.534 8.828 1.00 92.94 109 TRP A CA 1
ATOM 869 C C . TRP A 1 109 ? -0.410 1.255 9.514 1.00 92.94 109 TRP A C 1
ATOM 871 O O . TRP A 1 109 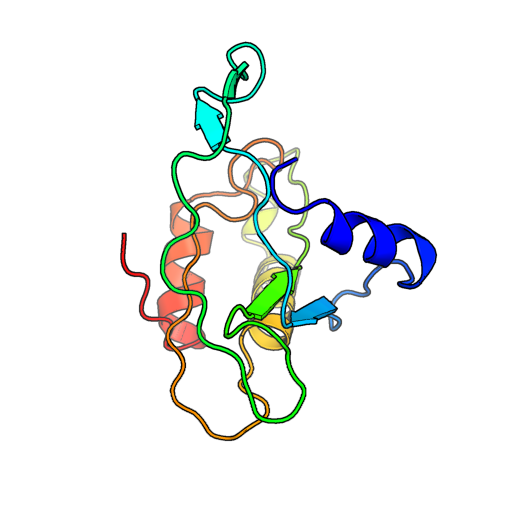? -0.919 0.832 10.544 1.00 92.94 109 TRP A O 1
ATOM 881 N N . GLY A 1 110 ? -0.864 2.366 8.934 1.00 91.81 110 GLY A N 1
ATOM 882 C CA . GLY A 1 110 ? -1.988 3.142 9.459 1.00 91.81 110 GLY A CA 1
ATOM 883 C C . GLY A 1 110 ? -1.734 3.832 10.806 1.00 91.81 110 GLY A C 1
ATOM 884 O O . GLY A 1 110 ? -2.709 4.123 11.493 1.00 91.81 110 GLY A O 1
ATOM 885 N N . CYS A 1 111 ? -0.476 4.085 11.191 1.00 92.50 111 CYS A N 1
ATOM 886 C CA . CYS A 1 111 ? -0.125 4.856 12.399 1.00 92.50 111 CYS A CA 1
ATOM 887 C C . CYS A 1 111 ? 0.197 6.337 12.124 1.00 92.50 111 CYS A C 1
ATOM 889 O O . CYS A 1 111 ? 0.428 7.100 13.053 1.00 92.50 111 CYS A O 1
ATOM 891 N N . GLY A 1 112 ? 0.267 6.741 10.852 1.00 90.31 112 GLY A N 1
ATOM 892 C CA . GLY A 1 112 ? 0.463 8.137 10.451 1.00 90.31 112 GLY A CA 1
ATOM 893 C C . GLY A 1 112 ? -0.868 8.885 10.386 1.00 90.31 112 GLY A C 1
ATOM 894 O O . GLY A 1 112 ? -1.561 9.037 11.384 1.00 90.31 112 GLY A O 1
ATOM 895 N N . VAL A 1 113 ? -1.270 9.278 9.175 1.00 91.50 113 VAL A N 1
ATOM 896 C CA . VAL A 1 113 ? -2.522 10.017 8.908 1.00 91.50 113 VAL A CA 1
ATOM 897 C C . VAL A 1 113 ? -3.771 9.319 9.473 1.00 91.50 113 VAL A C 1
ATOM 899 O O . VAL A 1 113 ? -4.747 9.976 9.809 1.00 91.50 113 VAL A O 1
ATOM 902 N N . PHE A 1 114 ? -3.751 7.989 9.605 1.00 92.75 114 PHE A N 1
ATOM 903 C CA . PHE A 1 114 ? -4.891 7.208 10.102 1.00 92.75 114 PHE A CA 1
ATOM 904 C C . PHE A 1 114 ? -4.956 7.094 11.634 1.00 92.75 114 PHE A C 1
ATOM 906 O O . PHE A 1 114 ? -5.904 6.503 12.142 1.00 92.75 114 PHE A O 1
ATOM 913 N N . GLY A 1 115 ? -3.993 7.647 12.379 1.00 92.81 115 GLY A N 1
ATOM 914 C CA . GLY A 1 115 ? -4.084 7.769 13.841 1.00 92.81 115 GLY A CA 1
ATOM 915 C C . GLY A 1 115 ? -4.005 6.456 14.632 1.00 92.81 115 GLY A C 1
ATOM 916 O O . GLY A 1 115 ? -4.357 6.427 15.811 1.00 92.81 115 GLY A O 1
ATOM 917 N N . GLY A 1 116 ? -3.571 5.357 14.009 1.00 92.56 116 GLY A N 1
ATOM 918 C CA . GLY A 1 116 ? -3.371 4.081 14.693 1.00 92.56 116 GLY A CA 1
ATOM 919 C C . GLY A 1 116 ? -2.219 4.116 15.702 1.00 92.56 116 GLY A C 1
ATOM 920 O O . GLY A 1 116 ? -1.209 4.788 15.508 1.00 92.56 116 GLY A O 1
ATOM 921 N N . ASP A 1 117 ? -2.358 3.343 16.772 1.00 92.81 117 ASP A N 1
ATOM 922 C CA . ASP A 1 117 ? -1.334 3.152 17.788 1.00 92.81 117 ASP A CA 1
ATOM 923 C C . ASP A 1 117 ? -0.260 2.178 17.286 1.00 92.81 117 ASP A C 1
ATOM 925 O O . ASP A 1 117 ? -0.534 1.045 16.873 1.00 92.81 117 ASP A O 1
ATOM 929 N N . LEU A 1 118 ? 0.994 2.626 17.345 1.00 88.12 118 LEU A N 1
ATOM 930 C CA . LEU A 1 118 ? 2.130 1.875 16.825 1.00 88.12 118 LEU A CA 1
ATOM 931 C C . LEU A 1 118 ? 2.367 0.561 17.576 1.00 88.12 118 LEU A C 1
ATOM 933 O O . LEU A 1 118 ? 2.752 -0.438 16.959 1.00 88.12 118 LEU A O 1
ATOM 937 N N . ARG A 1 119 ? 2.151 0.552 18.895 1.00 87.62 119 ARG A N 1
ATOM 938 C CA . ARG A 1 119 ? 2.406 -0.620 19.740 1.00 87.62 119 ARG A CA 1
ATOM 939 C C . ARG A 1 119 ? 1.351 -1.682 19.481 1.00 87.62 119 ARG A C 1
ATOM 941 O O . ARG A 1 119 ? 1.706 -2.835 19.254 1.00 87.62 119 ARG A O 1
ATOM 948 N N . LEU A 1 120 ? 0.080 -1.289 19.425 1.00 85.31 120 LEU A N 1
ATOM 949 C CA . LEU A 1 120 ? -1.025 -2.181 19.088 1.00 85.31 120 LEU A CA 1
ATOM 950 C C . LEU A 1 120 ? -0.768 -2.880 17.752 1.00 85.31 120 LEU A C 1
ATOM 952 O O . LEU A 1 120 ? -0.811 -4.110 17.685 1.00 85.31 120 LEU A O 1
ATOM 956 N N . LYS A 1 121 ? -0.436 -2.106 16.716 1.00 83.75 121 LYS A N 1
ATOM 957 C CA . LYS A 1 121 ? -0.236 -2.629 15.364 1.00 83.75 121 LYS A CA 1
ATOM 958 C C . LYS A 1 121 ? 1.013 -3.507 15.266 1.00 83.75 121 LYS A C 1
ATOM 960 O O . LYS A 1 121 ? 0.928 -4.645 14.815 1.00 83.75 121 LYS A O 1
ATOM 965 N N . SER A 1 122 ? 2.151 -3.070 15.800 1.00 78.19 122 SER A N 1
ATOM 966 C CA . SER A 1 122 ? 3.400 -3.847 15.731 1.00 78.19 122 SER A CA 1
ATOM 967 C C . SER A 1 122 ? 3.351 -5.156 16.533 1.00 78.19 122 SER A C 1
ATOM 969 O O . SER A 1 122 ? 3.836 -6.192 16.074 1.00 78.19 122 SER A O 1
ATOM 971 N N . SER A 1 123 ? 2.768 -5.137 17.737 1.00 63.38 123 SER A N 1
ATOM 972 C CA . SER A 1 123 ? 2.728 -6.309 18.618 1.00 63.38 123 SER A CA 1
ATOM 973 C C . SER A 1 123 ? 1.727 -7.364 18.143 1.00 63.38 123 SER A C 1
ATOM 975 O O . SER A 1 123 ? 2.054 -8.551 18.116 1.00 63.38 123 SER A O 1
ATOM 977 N N . ARG A 1 124 ? 0.515 -6.960 17.735 1.00 62.25 124 ARG A N 1
ATOM 978 C CA . ARG A 1 124 ? -0.542 -7.907 17.341 1.00 62.25 124 ARG A CA 1
ATOM 979 C C . ARG A 1 124 ? -0.232 -8.617 16.023 1.00 62.25 124 ARG A C 1
ATOM 981 O O . ARG A 1 124 ? -0.475 -9.822 15.940 1.00 62.25 124 ARG A O 1
ATOM 988 N N . PHE A 1 125 ? 0.377 -7.939 15.044 1.00 58.84 125 PHE A N 1
ATOM 989 C CA . PHE A 1 125 ? 0.773 -8.601 13.794 1.00 58.84 125 PHE A CA 1
ATOM 990 C C . PHE A 1 125 ? 1.899 -9.618 13.998 1.00 58.84 125 PHE A C 1
ATOM 992 O O . PHE A 1 125 ? 1.883 -10.676 13.375 1.00 58.84 125 PHE A O 1
ATOM 999 N N . ARG A 1 126 ? 2.838 -9.379 14.923 1.00 55.66 126 ARG A N 1
ATOM 1000 C CA . ARG A 1 126 ? 3.898 -10.359 15.221 1.00 55.66 126 ARG A CA 1
ATOM 1001 C C . ARG A 1 126 ? 3.355 -11.633 15.865 1.00 55.66 126 ARG A C 1
ATOM 1003 O O . ARG A 1 126 ? 3.781 -12.721 15.492 1.00 55.66 126 ARG A O 1
ATOM 1010 N N . ILE A 1 127 ? 2.419 -11.501 16.806 1.00 53.69 127 ILE A N 1
ATOM 1011 C CA . ILE A 1 127 ? 1.923 -12.639 17.597 1.00 53.69 127 ILE A CA 1
ATOM 1012 C C . ILE A 1 127 ? 1.004 -13.544 16.768 1.00 53.69 127 ILE A C 1
ATOM 1014 O O . ILE A 1 127 ? 1.122 -14.761 16.854 1.00 53.69 127 ILE A O 1
ATOM 1018 N N . HIS A 1 128 ? 0.109 -12.974 15.956 1.00 48.69 128 HIS A N 1
ATOM 1019 C CA . HIS A 1 128 ? -0.906 -13.770 15.252 1.00 48.69 128 HIS A CA 1
ATOM 1020 C C . HIS A 1 128 ? -0.498 -14.195 13.836 1.00 48.69 128 HIS A C 1
ATOM 1022 O O . HIS A 1 128 ? -1.034 -15.176 13.330 1.00 48.69 128 HIS A O 1
ATOM 1028 N N . LEU A 1 129 ? 0.444 -13.497 13.188 1.00 49.66 129 LEU A N 1
ATOM 1029 C CA . LEU A 1 129 ? 0.729 -13.696 11.759 1.00 49.66 129 LEU A CA 1
ATOM 1030 C C . LEU A 1 129 ? 2.153 -14.198 11.463 1.00 49.66 129 LEU A C 1
ATOM 1032 O O . LEU A 1 129 ? 2.518 -14.292 10.297 1.00 49.66 129 LEU A O 1
ATOM 1036 N N . ARG A 1 130 ? 2.956 -14.547 12.489 1.00 45.50 130 ARG A N 1
ATOM 1037 C CA . ARG A 1 130 ? 4.362 -15.013 12.355 1.00 45.50 130 ARG A CA 1
ATOM 1038 C C . ARG A 1 130 ? 5.169 -14.195 11.329 1.00 45.50 130 ARG A C 1
ATOM 1040 O O . ARG A 1 130 ? 5.920 -14.729 10.518 1.00 45.50 130 ARG A O 1
ATOM 1047 N N . ILE A 1 131 ? 5.010 -12.877 11.375 1.00 46.19 131 ILE A N 1
ATOM 1048 C CA . ILE A 1 131 ? 5.650 -11.942 10.448 1.00 46.19 131 ILE A CA 1
ATOM 1049 C C . ILE A 1 131 ? 7.056 -11.623 10.957 1.00 46.19 131 ILE A C 1
ATOM 1051 O O . ILE A 1 131 ? 7.216 -11.055 12.041 1.00 46.19 131 ILE A O 1
ATOM 1055 N N . SER A 1 132 ? 8.080 -11.964 10.174 1.00 34.22 132 SER A N 1
ATOM 1056 C CA . SER A 1 132 ? 9.443 -11.474 10.392 1.00 34.22 132 SER A CA 1
ATOM 1057 C C . SER A 1 132 ? 9.585 -10.109 9.717 1.00 34.22 132 SER A C 1
ATOM 1059 O O . SER A 1 132 ? 9.743 -10.035 8.502 1.00 34.22 132 SER A O 1
ATOM 1061 N N . ILE A 1 133 ? 9.473 -9.038 10.506 1.00 33.56 133 ILE A N 1
ATOM 1062 C CA . ILE A 1 133 ? 9.731 -7.663 10.059 1.00 33.56 133 ILE A CA 1
ATOM 1063 C C . ILE A 1 133 ? 11.246 -7.452 10.125 1.00 33.56 133 ILE A C 1
ATOM 1065 O O . ILE A 1 133 ? 11.812 -7.466 11.220 1.00 33.56 133 ILE A O 1
ATOM 1069 N N . ARG A 1 134 ? 11.905 -7.289 8.974 1.00 25.94 134 ARG A N 1
ATOM 1070 C CA . ARG A 1 134 ? 13.275 -6.760 8.913 1.00 25.94 134 ARG A CA 1
ATOM 1071 C C . ARG A 1 134 ? 13.185 -5.265 8.608 1.00 25.94 134 ARG A C 1
ATOM 1073 O O . ARG A 1 134 ? 12.488 -4.896 7.665 1.00 25.94 134 ARG A O 1
ATOM 1080 N N . PHE A 1 135 ? 13.816 -4.454 9.455 1.00 30.52 135 PHE A N 1
ATOM 1081 C CA . PHE A 1 135 ? 14.063 -3.033 9.208 1.00 30.52 135 PHE A CA 1
ATOM 1082 C C . PHE A 1 135 ? 15.285 -2.874 8.308 1.00 30.52 135 PHE A C 1
ATOM 1084 O O . PHE A 1 135 ? 16.198 -3.724 8.439 1.00 30.52 135 PHE A O 1
#

Radius of gyration: 16.69 Å; chains: 1; bounding box: 36×41×40 Å

Foldseek 3Di:
DFFCVVVVCVVVPDDDDLQAKDKDWQTDGQWDWDDDDPRIDTHGDDDDDPFDADPVRGTRDMDIDFAQAADPDAVVCPDPVNLVSLVSRLCSRLDDDPPDPDADADAQHCVPRRVYDSCSNVVSCCPPPVHDHDD

Organism: Anisakis simplex (NCBI:txid6269)

Sequence (135 aa):
MICPEMIVSMLICERMRRNESIVIVGAQRYSDYAGYGNSFQWYPLHAPEALSRDRFERLHCELVAIDALPFSQPKHQFTVDLVDRELLKAYCGFRVRDGSSKAIATGNWGCGVFGGDLRLKSSRFRIHLRISIRF

InterPro domains:
  IPR007724 Poly(ADP-ribose) glycohydrolase [PTHR12837] (1-122)
  IPR046372 Poly (ADP-ribose) glycohydrolase (PARG), catalytic domain [PF05028] (1-122)

pLDDT: mean 86.09, std 14.9, range [25.94, 97.0]

Secondary structure (DSSP, 8-state):
---GGGGGHHHHPPPPPTT--EEEESPPP-EEEE--GGG-EEEE--S-----B-TTS-BS-EEEE-PPPP-SSTTGGGSHHHHHHHHHHHHHHH--SSS---------TTSS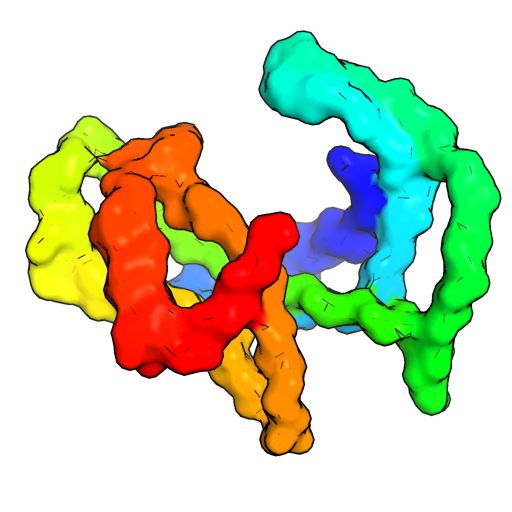TT---HHHHHHHHHHHH------

=== Feature glossary ===
Reading guide. The protein is described through the following features:

Foldseek 3Di. A 3Di character summarizes, for each residue, the relative orientation of the Cα frame of its nearest spatial neighbor. Because it encodes fold topology rather than chemistry, 3Di alignments detect remote structural similarity that sequence alignment misses.

Contact-map, Ramachandran, and PAE plots. Plot images: a contact map (which residues are close in 3D, as an N×N binary image), a Ramachandran scatter (backbone torsion angles, revealing secondary-structure composition at a glance), and — for AlphaFold structures — a PAE heatmap (pairwise prediction confidence).

Radius of gyration, Cα contacts, bounding box. Radius of gyration (Rg) is the root-mean-square distance of Cα atoms from their centroid — a single number for overall size and compactness. A globular domain of N residues has Rg ≈ 2.2·N^0.38 Å; an extended or disordered chain has a much larger Rg. The Cα contact count is the number of residue pairs whose Cα atoms are within 8 Å and are more than four positions apart in sequence — a standard proxy for tertiary packing density. The bounding box is the smallest axis-aligned box enclosing all Cα atoms.

Secondary structure (8-state, DSSP). Eight-state secondary structure (DSSP): H is the canonical α-helix, G the tighter 3₁₀-helix, I the wider π-helix; E/B are β-structure, T and S are turns and bends, and '-' is everything else. DSSP derives these from the pattern of main-chain N–H···O=C hydrogen bonds, not from the sequence.

B-factor. B-factor (Debye–Waller factor) reflects atomic displacement in the crystal lattice. It is an experimental observable (units Å²), not a prediction; low values mean the atom is pinned down, high values mean it moves or is heterogeneous across the crystal.

pLDDT. pLDDT is the predicted lDDT-Cα score: AlphaFold's confidence that the local environment of each residue (all inter-atomic distances within 15 Å) is correctly placed. It is a per-residue number between 0 and 100, with higher meaning more reliable.

Nearest PDB structures. Nearest PDB neighbors are the top structural matches found by Foldseek when searching this structure against the entire Protein Data Bank. Each hit reports a TM-score (0 to 1; >0.5 almost always implies the same fold) and an E-value. These are *structural* homologs — they may share no detectable sequence similarity.

Solvent-accessible surface area. Accessible surface area quantifies burial. A residue with SASA near zero is packed into the hydrophobic core; one with SASA >100 Å² sits on the surface. Computed here via the Shrake–Rupley numerical algorithm with a 1.4 Å probe.

Rendered structure images. Structure images are PyMOL renders from six orthogonal camera directions. Cartoon representation draws helices as coils and strands as arrows; sticks shows the backbone as bonds; surface shows the solvent-excluded envelope. Rainbow coloring maps sequence position to hue (blue→red, N→C); chain coloring assigns a distinct color per polypeptide.

Backbone torsions (φ/ψ). φ (phi) and ψ (psi) are the two rotatable backbone dihedrals per residue: φ is the C(i-1)–N–Cα–C torsion, ψ is the N–Cα–C–N(i+1) torsion, both in degrees on (−180°, 180°]. α-helical residues cluster near (−60°, −45°); β-strand residues near (−120°, +130°). A Ramachandran plot is simply a scatter of (φ, ψ) for every residue.

Predicted aligned error. Predicted Aligned Error (PAE) is an AlphaFold confidence matrix: entry (i, j) is the expected error in the position of residue j, in ångströms, when the prediction is superimposed on the true structure at residue i. Low PAE within a block of residues means that block is internally rigid and well-predicted; high PAE between two blocks means their relative placement is uncertain even if each block individually is confident.

mmCIF coordinates. Structure coordinates are given as an mmCIF _atom_site loop: one row per atom with element, residue name, chain id, sequence number, and x/y/z position in Å. Only the four main-chain atoms per residue are included here; side chains are omitted to keep the record compact.

InterPro / GO / CATH / organism. Database cross-references. InterPro integrates a dozen domain/family signature databases into unified entries with residue-range hits. GO terms attach function/process/location labels with evidence codes. CATH codes position the fold in a four-level structural taxonomy. Organism is the NCBI-taxonomy species name.

Secondary structure (3-state, P-SEA). SS3 is a coarse helix/strand/coil call (letters a/b/c) made by the P-SEA algorithm from inter-Cα distances and dihedrals. It is less detailed than DSSP but needs only Cα positions.

Sequence. Sequence gives the chain of amino acids in standard one-letter code (A=alanine, C=cysteine, …, Y=tyrosine), read N→C. It is the only feature that is directly encoded by the gene; all structural features are derived from the folded form of this sequence.